Protein AF-A0AAD8PC57-F1 (afdb_monomer)

InterPro domains:
  IPR038765 Papain-like cysteine peptidase superfamily [SSF54001] (86-143)
  IPR049932 Nuclear envelope-associated protein 1-4 [PTHR48145] (13-81)

pLDDT: mean 84.25, std 14.5, range [47.62, 98.44]

Structure (mmCIF, N/CA/C/O backbone):
data_AF-A0AAD8PC57-F1
#
_entry.id   AF-A0AAD8PC57-F1
#
loop_
_atom_site.group_PDB
_atom_site.id
_atom_site.type_symbol
_atom_site.label_atom_id
_atom_site.label_alt_id
_atom_site.label_comp_id
_atom_site.label_asym_id
_atom_site.label_entity_id
_atom_site.label_seq_id
_atom_site.pdbx_PDB_ins_code
_atom_site.Cartn_x
_atom_site.Cartn_y
_atom_site.Cartn_z
_atom_site.occupancy
_atom_site.B_iso_or_equiv
_atom_site.auth_seq_id
_atom_site.auth_comp_id
_atom_site.auth_asym_id
_atom_site.auth_atom_id
_atom_site.pdbx_PDB_model_num
ATOM 1 N N . MET A 1 1 ? -38.762 -24.238 85.177 1.00 47.62 1 MET A N 1
ATOM 2 C CA . MET A 1 1 ? -38.988 -24.769 83.815 1.00 47.62 1 MET A CA 1
ATOM 3 C C . MET A 1 1 ? -39.336 -23.633 82.842 1.00 47.62 1 MET A C 1
ATOM 5 O O . MET A 1 1 ? -40.091 -23.857 81.913 1.00 47.62 1 MET A O 1
ATOM 9 N N . GLU A 1 2 ? -38.786 -22.421 83.015 1.00 52.00 2 GLU A N 1
ATOM 10 C CA . GLU A 1 2 ? -39.347 -21.210 82.371 1.00 52.00 2 GLU A CA 1
ATOM 11 C C . GLU A 1 2 ? -38.352 -20.371 81.546 1.00 52.00 2 GLU A C 1
ATOM 13 O O . GLU A 1 2 ? -38.713 -19.308 81.064 1.00 52.00 2 GLU A O 1
ATOM 18 N N . ASP A 1 3 ? -37.129 -20.845 81.304 1.00 58.34 3 ASP A N 1
ATOM 19 C CA . ASP A 1 3 ? -36.120 -20.060 80.560 1.00 58.34 3 ASP A CA 1
ATOM 20 C C . ASP A 1 3 ? -36.107 -20.338 79.038 1.00 58.34 3 ASP A C 1
ATOM 22 O O . ASP A 1 3 ? -35.579 -19.574 78.234 1.00 58.34 3 ASP A O 1
ATOM 26 N N . TRP A 1 4 ? -36.756 -21.423 78.600 1.00 55.94 4 TRP A N 1
ATOM 27 C CA . TRP A 1 4 ? -36.703 -21.866 77.202 1.00 55.94 4 TRP 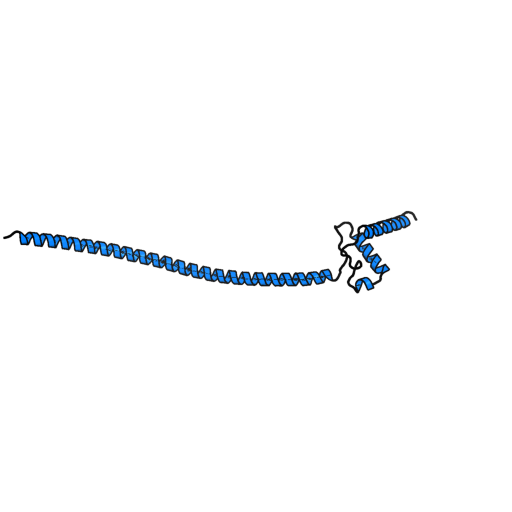A CA 1
ATOM 28 C C . TRP A 1 4 ? -37.457 -20.944 76.231 1.00 55.94 4 TRP A C 1
ATOM 30 O O . TRP A 1 4 ? -37.014 -20.781 75.098 1.00 55.94 4 TRP A O 1
ATOM 40 N N . GLY A 1 5 ? -38.558 -20.312 76.662 1.00 63.53 5 GLY A N 1
ATOM 41 C CA . GLY A 1 5 ? -39.395 -19.464 75.799 1.00 63.53 5 GLY A CA 1
ATOM 42 C C . GLY A 1 5 ? -38.724 -18.148 75.385 1.00 63.53 5 GLY A C 1
ATOM 43 O O . GLY A 1 5 ? -38.782 -17.759 74.216 1.00 63.53 5 GLY A O 1
ATOM 44 N N . SER A 1 6 ? -38.025 -17.495 76.319 1.00 68.44 6 SER A N 1
ATOM 45 C CA . SER A 1 6 ? -37.267 -16.264 76.051 1.00 68.44 6 SER A CA 1
ATOM 46 C C . SER A 1 6 ? -36.072 -16.526 75.138 1.00 68.44 6 SER A C 1
ATOM 48 O O . SER A 1 6 ? -35.814 -15.754 74.216 1.00 68.44 6 SER A O 1
ATOM 50 N N . GLN A 1 7 ? -35.384 -17.652 75.335 1.00 72.50 7 GLN A N 1
ATOM 51 C CA . GLN A 1 7 ? -34.213 -18.016 74.543 1.00 72.50 7 GLN A CA 1
ATOM 52 C C . GLN A 1 7 ? -34.570 -18.384 73.092 1.00 72.50 7 GLN A C 1
ATOM 54 O O . GLN A 1 7 ? -33.828 -18.049 72.168 1.00 72.50 7 GLN A O 1
ATOM 59 N N . THR A 1 8 ? -35.722 -19.024 72.862 1.00 72.38 8 THR A N 1
ATOM 60 C CA . THR A 1 8 ? -36.228 -19.292 71.505 1.00 72.38 8 THR A CA 1
ATOM 61 C C . THR A 1 8 ? -36.715 -18.037 70.785 1.00 72.38 8 THR A C 1
ATOM 63 O O . THR A 1 8 ? -36.476 -17.911 69.588 1.00 72.38 8 THR A O 1
ATOM 66 N N . CYS A 1 9 ? -37.352 -17.101 71.496 1.00 75.38 9 CYS A N 1
ATOM 67 C CA . CYS A 1 9 ? -37.804 -15.827 70.927 1.00 75.38 9 CYS A CA 1
ATOM 68 C C . CYS A 1 9 ? -36.611 -14.951 70.512 1.00 75.38 9 CYS A C 1
ATOM 70 O O . CYS A 1 9 ? -36.567 -14.454 69.393 1.00 75.38 9 CYS A O 1
ATOM 72 N N . PHE A 1 10 ? -35.592 -14.861 71.372 1.00 78.25 10 PHE A N 1
ATOM 73 C CA . PHE A 1 10 ? -34.359 -14.125 71.085 1.00 78.25 10 PHE A CA 1
ATOM 74 C C . PHE A 1 10 ? -33.652 -14.642 69.821 1.00 78.25 10 PHE A C 1
ATOM 76 O O . PHE A 1 10 ? -33.336 -13.874 68.920 1.00 78.25 10 PHE A O 1
ATOM 83 N N . ARG A 1 11 ? -33.502 -15.968 69.695 1.00 82.44 11 ARG A N 1
ATOM 84 C CA . ARG A 1 11 ? -32.892 -16.594 68.509 1.00 82.44 11 ARG A CA 1
ATOM 85 C C . ARG A 1 11 ? -33.686 -16.388 67.220 1.00 82.44 11 ARG A C 1
ATOM 87 O O . ARG A 1 11 ? -33.094 -16.420 66.146 1.00 82.44 11 ARG A O 1
ATOM 94 N N . PHE A 1 12 ? -35.005 -16.257 67.310 1.00 86.19 12 PHE A N 1
ATOM 95 C CA . PHE A 1 12 ? -35.851 -15.989 66.152 1.00 86.19 12 PHE A CA 1
ATOM 96 C C . PHE A 1 12 ? -35.641 -14.557 65.647 1.00 86.19 12 PHE A C 1
ATOM 98 O O . PHE A 1 12 ? -35.415 -14.373 64.455 1.00 86.19 12 PHE A O 1
ATOM 105 N N . SER A 1 13 ? -35.592 -13.575 66.552 1.00 86.12 13 SER A N 1
ATOM 106 C CA . SER A 1 13 ? -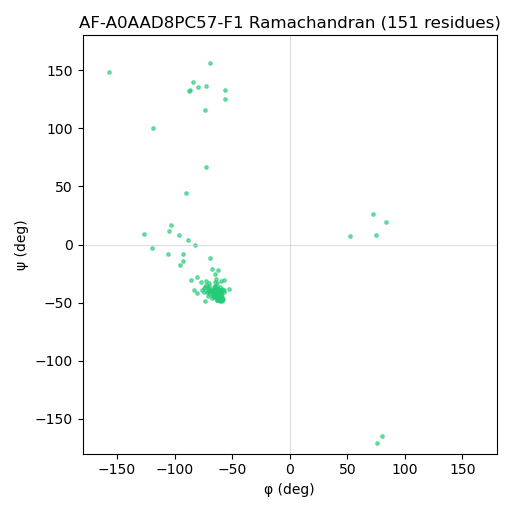35.289 -12.180 66.210 1.00 86.12 13 SER A CA 1
ATOM 107 C C . SER A 1 13 ? -33.907 -12.016 65.565 1.00 86.12 13 SER A C 1
ATOM 109 O O . SER A 1 13 ? -33.786 -11.324 64.556 1.00 86.12 13 SER A O 1
ATOM 111 N N . ASP A 1 14 ? -32.882 -12.705 66.083 1.00 91.25 14 ASP A N 1
ATOM 112 C CA . ASP A 1 14 ? -31.537 -12.696 65.484 1.00 91.25 14 ASP A CA 1
ATOM 113 C C . ASP A 1 14 ? -31.548 -13.254 64.048 1.00 91.25 14 ASP A C 1
ATOM 115 O O . ASP A 1 14 ? -30.870 -12.744 63.156 1.00 91.25 14 ASP A O 1
ATOM 119 N N . MET A 1 15 ? -32.332 -14.311 63.802 1.00 94.25 15 MET A N 1
ATOM 120 C CA . MET A 1 15 ? -32.480 -14.888 62.464 1.00 94.25 15 MET A CA 1
ATOM 121 C C . MET A 1 15 ? -33.247 -13.964 61.515 1.00 94.25 15 MET A C 1
ATOM 123 O O . MET A 1 15 ? -32.889 -13.884 60.342 1.00 94.25 15 MET A O 1
ATOM 127 N N . GLU A 1 16 ? -34.280 -13.265 61.988 1.00 93.69 16 GLU A N 1
ATOM 128 C CA . GLU A 1 16 ? -35.016 -12.288 61.176 1.00 93.69 16 GLU A CA 1
ATOM 129 C C . GLU A 1 16 ? -34.127 -11.111 60.757 1.00 93.69 16 GLU A C 1
ATOM 131 O O . GLU A 1 16 ? -34.141 -10.715 59.588 1.00 93.69 16 GLU A O 1
ATOM 136 N N . GLU A 1 17 ? -33.308 -10.590 61.676 1.00 95.25 17 GLU A N 1
ATOM 137 C CA . GLU A 1 17 ? -32.339 -9.535 61.365 1.00 95.25 17 GLU A CA 1
ATOM 138 C C . GLU A 1 17 ? -31.304 -10.015 60.337 1.00 95.25 17 GLU A C 1
ATOM 140 O O . GLU A 1 17 ? -30.994 -9.307 59.372 1.00 95.25 17 GLU A O 1
ATOM 145 N N . GLU A 1 18 ? -30.825 -11.252 60.483 1.00 96.25 18 GLU A N 1
ATOM 146 C CA . GLU A 1 18 ? -29.900 -11.859 59.532 1.00 96.25 18 GLU A CA 1
ATOM 147 C C . GLU A 1 18 ? -30.513 -12.005 58.136 1.00 96.25 18 GLU A C 1
ATOM 149 O O . GLU A 1 18 ? -29.875 -11.669 57.138 1.00 96.25 18 GLU A O 1
ATOM 154 N N . ILE A 1 19 ? -31.763 -12.467 58.050 1.00 96.31 19 ILE A N 1
ATOM 155 C CA . ILE A 1 19 ? -32.490 -12.608 56.783 1.00 96.31 19 ILE A CA 1
ATOM 156 C C . ILE A 1 19 ? -32.621 -11.247 56.095 1.00 96.31 19 ILE A C 1
ATOM 158 O O . ILE A 1 19 ? -32.301 -11.134 54.908 1.00 96.31 19 ILE A O 1
ATOM 162 N N . ALA A 1 20 ? -33.011 -10.207 56.837 1.00 96.75 20 ALA A N 1
ATOM 163 C CA . ALA A 1 20 ? -33.137 -8.854 56.302 1.00 96.75 20 ALA A CA 1
ATOM 164 C C . ALA A 1 20 ? -31.790 -8.313 55.790 1.00 96.75 20 ALA A C 1
ATOM 166 O O . ALA A 1 20 ? -31.709 -7.709 54.714 1.00 96.75 20 ALA A O 1
ATOM 167 N N . ARG A 1 21 ? -30.703 -8.570 56.527 1.00 98.06 21 ARG A N 1
ATOM 168 C CA . ARG A 1 21 ? -29.345 -8.177 56.135 1.00 98.06 21 ARG A CA 1
ATOM 169 C C . ARG A 1 21 ? -28.873 -8.902 54.876 1.00 98.06 21 ARG A C 1
ATOM 171 O O . ARG A 1 21 ? -28.311 -8.271 53.978 1.00 98.06 21 ARG A O 1
ATOM 178 N N . LEU A 1 22 ? -29.112 -10.209 54.796 1.00 98.19 22 LEU A N 1
ATOM 179 C CA . LEU A 1 22 ? -28.767 -11.021 53.630 1.00 98.19 22 LEU A CA 1
ATOM 180 C C . LEU A 1 22 ? -29.563 -10.601 52.394 1.00 98.19 22 LEU A C 1
ATOM 182 O O . LEU A 1 22 ? -28.979 -10.503 51.317 1.00 98.19 22 LEU A O 1
ATOM 186 N N . GLN A 1 23 ? -30.853 -10.290 52.538 1.00 98.19 23 GLN A N 1
ATOM 187 C CA . GLN A 1 23 ? -31.675 -9.764 51.445 1.00 98.19 23 GLN A CA 1
ATOM 188 C C . GLN A 1 23 ? -31.110 -8.454 50.899 1.00 98.19 23 GLN A C 1
ATOM 190 O O . GLN A 1 23 ? -30.889 -8.337 49.696 1.00 98.19 23 GLN A O 1
ATOM 195 N N . LYS A 1 24 ? -30.761 -7.509 51.779 1.00 98.25 24 LYS A N 1
ATOM 196 C CA . LYS A 1 24 ? -30.136 -6.249 51.359 1.00 98.25 24 LYS A CA 1
ATOM 197 C C . LYS A 1 24 ? -28.821 -6.477 50.605 1.00 98.25 24 LYS A C 1
ATOM 199 O O . LYS A 1 24 ? -28.597 -5.873 49.559 1.00 98.25 24 LYS A O 1
ATOM 204 N N . SER A 1 25 ? -27.961 -7.365 51.108 1.00 98.38 25 SER A N 1
ATOM 205 C CA . SER A 1 25 ? -26.688 -7.678 50.446 1.00 98.38 25 SER A CA 1
ATOM 206 C C . SER A 1 25 ? -26.885 -8.360 49.086 1.00 98.38 25 SER A C 1
ATOM 208 O O . SER A 1 25 ? -26.138 -8.0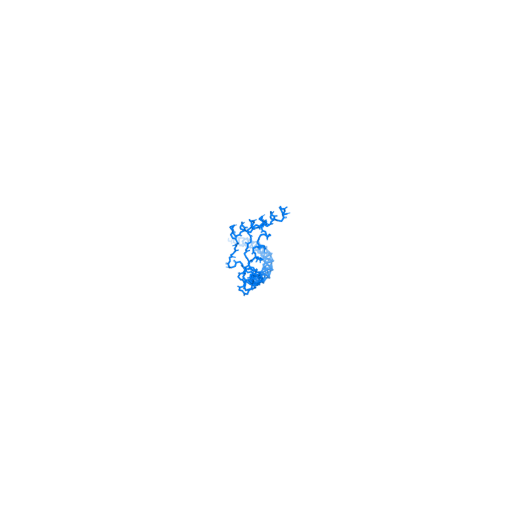86 48.143 1.00 98.38 25 SER A O 1
ATOM 210 N N . LEU A 1 26 ? -27.899 -9.222 48.962 1.00 98.19 26 LEU A N 1
ATOM 211 C CA . LEU A 1 26 ? -28.273 -9.864 47.704 1.00 98.19 26 LEU A CA 1
ATOM 212 C C . LEU A 1 26 ? -28.744 -8.833 46.670 1.00 98.19 26 LEU A C 1
ATOM 214 O O . LEU A 1 26 ? -28.309 -8.884 45.519 1.00 98.19 26 LEU A O 1
ATOM 218 N N . ASP A 1 27 ? -29.572 -7.875 47.083 1.00 97.94 27 ASP A N 1
ATOM 219 C CA . ASP A 1 27 ? -30.070 -6.811 46.207 1.00 97.94 27 ASP A CA 1
ATOM 220 C C . ASP A 1 27 ? -28.935 -5.901 45.715 1.00 97.94 27 ASP A C 1
ATOM 222 O O . ASP A 1 27 ? -28.851 -5.595 44.523 1.00 97.94 27 ASP A O 1
ATOM 226 N N . GLU A 1 28 ? -28.005 -5.528 46.600 1.00 98.31 28 GLU A N 1
ATOM 227 C CA . GLU A 1 28 ? -26.805 -4.759 46.242 1.00 98.31 28 GLU A CA 1
ATOM 228 C C . GLU A 1 28 ? -25.923 -5.516 45.234 1.00 98.31 28 GLU A C 1
ATOM 230 O O . GLU A 1 28 ? -25.480 -4.955 44.228 1.00 98.31 28 GLU A O 1
ATOM 235 N N . ARG A 1 29 ? -25.694 -6.814 45.468 1.00 98.19 29 ARG A N 1
ATOM 236 C CA . ARG A 1 29 ? -24.939 -7.694 44.561 1.00 98.19 29 ARG A CA 1
ATOM 237 C C . ARG A 1 29 ? -25.622 -7.840 43.201 1.00 98.19 29 ARG A C 1
ATOM 239 O O . ARG A 1 29 ? -24.934 -7.803 42.183 1.00 98.19 29 ARG A O 1
ATOM 246 N N . ASN A 1 30 ? -26.947 -7.957 43.165 1.00 97.81 30 ASN A N 1
ATOM 247 C CA . ASN A 1 30 ? -27.711 -8.020 41.918 1.00 97.81 30 ASN A CA 1
ATOM 248 C C . ASN A 1 30 ? -27.596 -6.724 41.110 1.00 97.81 30 ASN A C 1
ATOM 250 O O . ASN A 1 30 ? -27.374 -6.783 39.901 1.00 97.81 30 ASN A O 1
ATOM 254 N N . GLN A 1 31 ? -27.662 -5.560 41.761 1.00 97.88 31 GLN A N 1
ATOM 255 C CA . GLN A 1 31 ? -27.444 -4.275 41.087 1.00 97.88 31 GLN A CA 1
ATOM 256 C C . GLN A 1 31 ? -26.024 -4.168 40.514 1.00 97.88 31 GLN A C 1
ATOM 258 O O . GLN A 1 31 ? -25.852 -3.749 39.368 1.00 97.88 31 GLN A O 1
ATOM 263 N N . GLN A 1 32 ? -25.007 -4.602 41.268 1.00 98.25 32 GLN A N 1
ATOM 264 C CA . GLN A 1 32 ? -23.620 -4.646 40.788 1.00 98.25 32 GLN A CA 1
ATOM 265 C C . GLN A 1 32 ? -23.458 -5.576 39.579 1.00 98.25 32 GLN A C 1
ATOM 267 O O . GLN A 1 32 ? -22.815 -5.201 38.598 1.00 98.25 32 GLN A O 1
ATOM 272 N N . LEU A 1 33 ? -24.058 -6.769 39.624 1.00 98.00 33 LEU A N 1
ATOM 273 C CA . LEU A 1 33 ? -24.039 -7.722 38.512 1.00 98.00 33 LEU A CA 1
ATOM 274 C C . LEU A 1 33 ? -24.723 -7.153 37.270 1.00 98.00 33 LEU A C 1
ATOM 276 O O . LEU A 1 33 ? -24.193 -7.278 36.167 1.00 98.00 33 LEU A O 1
ATOM 280 N N . GLN A 1 34 ? -25.864 -6.490 37.439 1.00 97.88 34 GLN A N 1
ATOM 281 C CA . GLN A 1 34 ? -26.586 -5.869 36.335 1.00 97.88 34 GLN A CA 1
ATOM 282 C C . GLN A 1 34 ? -25.781 -4.723 35.703 1.00 97.88 34 GLN A C 1
ATOM 284 O O . GLN A 1 34 ? -25.705 -4.633 34.476 1.00 97.88 34 GLN A O 1
ATOM 289 N N . ALA A 1 35 ? -25.125 -3.888 36.515 1.00 97.44 35 ALA A N 1
ATOM 290 C CA . ALA A 1 35 ? -24.235 -2.836 36.023 1.00 97.44 35 ALA A CA 1
ATOM 291 C C . ALA A 1 35 ? -23.035 -3.421 35.258 1.00 97.44 35 ALA A C 1
ATOM 293 O O . ALA A 1 35 ? -22.772 -3.025 34.123 1.00 97.44 35 ALA A O 1
ATOM 294 N N . SER A 1 36 ? -22.369 -4.430 35.828 1.00 97.44 36 SER A N 1
ATOM 295 C CA . SER A 1 36 ? -21.233 -5.106 35.193 1.00 97.44 36 SER A CA 1
ATOM 296 C C . SER A 1 36 ? -21.626 -5.805 33.886 1.00 97.44 36 SER A C 1
ATOM 298 O O . SER A 1 36 ? -20.900 -5.715 32.897 1.00 97.44 36 SER A O 1
ATOM 300 N N . SER A 1 37 ? -22.803 -6.437 33.841 1.00 98.06 37 SER A N 1
ATOM 301 C CA . SER A 1 37 ? -23.357 -7.042 32.625 1.00 98.06 37 SER A CA 1
ATOM 302 C C . SER A 1 37 ? -23.625 -5.997 31.537 1.00 98.06 37 SER A C 1
ATOM 304 O O . SER A 1 37 ? -23.271 -6.210 30.376 1.00 98.06 37 SER A O 1
ATOM 306 N N . 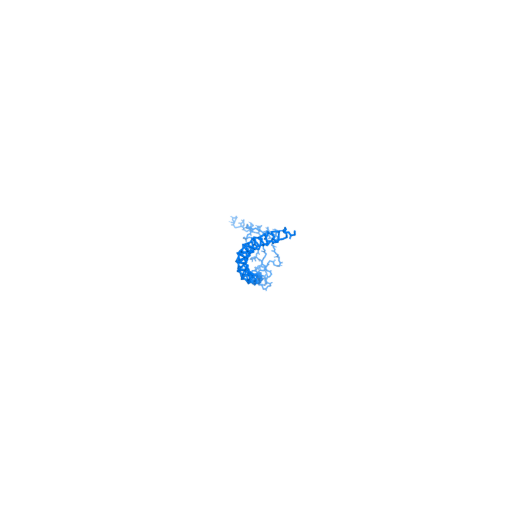SER A 1 38 ? -24.186 -4.843 31.910 1.00 97.44 38 SER A N 1
ATOM 307 C CA . SER A 1 38 ? -24.406 -3.718 30.996 1.00 97.44 38 SER A CA 1
ATOM 308 C C . SER A 1 38 ? -23.090 -3.171 30.425 1.00 97.44 38 SER A C 1
ATOM 310 O O . SER A 1 38 ? -23.024 -2.841 29.240 1.00 97.44 38 SER A O 1
ATOM 312 N N . ASP A 1 39 ? -22.032 -3.089 31.232 1.00 97.31 39 ASP A N 1
ATOM 313 C CA . ASP A 1 39 ? -20.717 -2.641 30.762 1.00 97.31 39 ASP A CA 1
ATOM 314 C C . ASP A 1 39 ? -20.034 -3.680 29.864 1.00 97.31 39 ASP A C 1
ATOM 316 O O . ASP A 1 39 ? -19.526 -3.326 28.800 1.00 97.31 39 ASP A O 1
ATOM 320 N N . ALA A 1 40 ? -20.116 -4.971 30.200 1.00 97.75 40 ALA A N 1
ATOM 321 C CA . ALA A 1 40 ? -19.643 -6.051 29.332 1.00 97.75 40 ALA A CA 1
ATOM 322 C C . ALA A 1 40 ? -20.323 -6.023 27.949 1.00 97.75 40 ALA A C 1
ATOM 324 O O . ALA A 1 40 ? -19.664 -6.192 26.923 1.00 97.75 40 ALA A O 1
ATOM 325 N N . ALA A 1 41 ? -21.625 -5.722 27.899 1.00 97.44 41 ALA A N 1
ATOM 326 C CA . ALA A 1 41 ? -22.368 -5.578 26.648 1.00 97.44 41 ALA A CA 1
ATOM 327 C C . ALA A 1 41 ? -21.941 -4.361 25.802 1.00 97.44 41 ALA A C 1
ATOM 329 O O . ALA A 1 41 ? -22.203 -4.331 24.598 1.00 97.44 41 ALA A O 1
ATOM 330 N N . LYS A 1 42 ? -21.301 -3.341 26.391 1.00 97.56 42 LYS A N 1
ATOM 331 C CA . LYS A 1 42 ? -20.679 -2.247 25.622 1.00 97.56 42 LYS A CA 1
ATOM 332 C C . LYS A 1 42 ? -19.399 -2.735 24.951 1.00 97.56 42 LYS A C 1
ATOM 334 O O . LYS A 1 42 ? -19.279 -2.594 23.742 1.00 97.56 42 LYS A O 1
ATOM 339 N N . TYR A 1 43 ? -18.523 -3.405 25.700 1.00 96.94 43 TYR A N 1
ATOM 340 C CA . TYR A 1 43 ? -17.269 -3.932 25.154 1.00 96.94 43 TYR A CA 1
ATOM 341 C C . TYR A 1 43 ? -17.482 -4.941 24.024 1.00 96.94 43 TYR A C 1
ATOM 343 O O . TYR A 1 43 ? -16.732 -4.934 23.053 1.00 96.94 43 TYR A O 1
ATOM 351 N N . LEU A 1 44 ? -18.518 -5.781 24.110 1.00 97.50 44 LEU A N 1
ATOM 352 C CA . LEU A 1 44 ? -18.864 -6.696 23.019 1.00 97.50 44 LEU A CA 1
ATOM 353 C C . LEU A 1 44 ? -19.220 -5.947 21.727 1.00 97.50 44 LEU A C 1
ATOM 355 O O . LEU A 1 44 ? -18.764 -6.337 20.658 1.00 97.50 44 LEU A O 1
ATOM 359 N N . ARG A 1 45 ? -19.968 -4.840 21.822 1.00 97.12 45 ARG A N 1
ATOM 360 C CA . ARG A 1 45 ? -20.303 -4.014 20.652 1.00 97.12 45 ARG A CA 1
ATOM 361 C C . ARG A 1 45 ? -19.072 -3.349 20.046 1.00 97.12 45 ARG A C 1
ATOM 363 O O . ARG A 1 45 ? -18.947 -3.327 18.827 1.00 97.12 45 ARG A O 1
ATOM 370 N N . ASP A 1 46 ? -18.165 -2.851 20.881 1.00 98.19 46 ASP A N 1
ATOM 371 C CA . ASP A 1 46 ? -16.917 -2.245 20.410 1.00 98.19 46 ASP A CA 1
ATOM 372 C C . ASP A 1 46 ? -16.019 -3.283 19.713 1.00 98.19 46 ASP A C 1
ATOM 374 O O . ASP A 1 46 ? -15.393 -2.990 18.696 1.00 98.19 46 ASP A O 1
ATOM 378 N N . LEU A 1 47 ? -15.979 -4.521 20.221 1.00 97.88 47 LEU A N 1
ATOM 379 C CA . LEU A 1 47 ? -15.252 -5.624 19.586 1.00 97.88 47 LEU A CA 1
ATOM 380 C C . LEU A 1 47 ? -15.859 -6.031 18.239 1.00 97.88 47 LEU A C 1
ATOM 382 O O . LEU A 1 47 ? -15.107 -6.280 17.292 1.00 97.88 47 LEU A O 1
ATOM 386 N N . ASP A 1 48 ? -17.186 -6.081 18.133 1.00 97.94 48 ASP A N 1
ATOM 387 C CA . ASP A 1 48 ? -17.871 -6.359 16.867 1.00 97.94 48 ASP A CA 1
ATOM 388 C C . ASP A 1 48 ? -17.583 -5.262 15.829 1.00 97.94 48 ASP A C 1
ATOM 390 O O . ASP A 1 48 ? -17.271 -5.564 14.672 1.00 97.94 48 ASP A O 1
ATOM 394 N N . ASP A 1 49 ? -17.603 -3.992 16.244 1.00 98.25 49 ASP A N 1
ATOM 395 C CA . ASP A 1 49 ? -17.272 -2.861 15.374 1.00 98.25 49 ASP A CA 1
ATOM 396 C C . ASP A 1 49 ? -15.814 -2.920 14.893 1.00 98.25 49 ASP A C 1
ATOM 398 O O . ASP A 1 49 ? -15.545 -2.862 13.690 1.00 98.25 49 ASP A O 1
ATOM 402 N N . LEU A 1 50 ? -14.864 -3.153 15.805 1.00 98.12 50 LEU A N 1
ATOM 403 C CA . LEU A 1 50 ? -13.452 -3.332 15.455 1.00 98.12 50 LEU A CA 1
ATOM 404 C C . LEU A 1 50 ? -13.235 -4.516 14.505 1.00 98.12 50 LEU A C 1
ATOM 406 O O . LEU A 1 50 ? -12.447 -4.422 13.562 1.00 98.12 50 LEU A O 1
ATOM 410 N N . THR A 1 51 ? -13.950 -5.621 14.713 1.00 98.31 51 THR A N 1
ATOM 411 C CA . THR A 1 51 ? -13.885 -6.798 13.834 1.00 98.31 51 THR A CA 1
ATOM 412 C C . THR A 1 51 ? -14.387 -6.465 12.426 1.00 98.31 51 THR A C 1
ATOM 414 O O . THR A 1 51 ? -13.771 -6.869 11.431 1.00 98.31 51 THR A O 1
ATOM 417 N N . SER A 1 52 ? -15.460 -5.676 12.321 1.00 98.12 52 SER A N 1
ATOM 418 C CA . SER A 1 52 ? -15.983 -5.169 11.048 1.00 98.12 52 SER A CA 1
ATOM 419 C C . SER A 1 52 ? -14.961 -4.276 10.329 1.00 98.12 52 SER A C 1
ATOM 421 O O . SER A 1 52 ? -14.640 -4.503 9.156 1.00 98.12 52 SER A O 1
ATOM 423 N N . GLN A 1 53 ? -14.356 -3.324 11.048 1.00 98.44 53 GLN A N 1
ATOM 424 C CA . GLN A 1 53 ? -13.320 -2.436 10.509 1.00 98.44 53 GLN A CA 1
ATOM 425 C C . GLN A 1 53 ? -12.083 -3.206 10.021 1.00 98.44 53 GLN A C 1
ATOM 427 O O . GLN A 1 53 ? -11.559 -2.928 8.935 1.00 98.44 53 GLN A O 1
ATOM 432 N N . LEU A 1 54 ? -11.631 -4.206 10.784 1.00 98.25 54 LEU A N 1
ATOM 433 C CA . LEU A 1 54 ? -10.484 -5.032 10.413 1.00 98.25 54 LEU A CA 1
ATOM 434 C C . LEU A 1 54 ? -10.772 -5.858 9.154 1.00 98.25 54 LEU A C 1
ATOM 436 O O . LEU A 1 54 ? -9.916 -5.961 8.274 1.00 98.25 54 LEU A O 1
ATOM 440 N N . THR A 1 55 ? -11.987 -6.394 9.032 1.00 98.31 55 THR A N 1
ATOM 441 C CA . THR A 1 55 ? -12.417 -7.162 7.854 1.00 98.31 55 THR A CA 1
ATOM 442 C C . THR A 1 55 ? -12.424 -6.292 6.593 1.00 98.31 55 THR A C 1
ATOM 444 O O . THR A 1 55 ? -11.877 -6.694 5.565 1.00 98.31 55 THR A O 1
ATOM 447 N N . SER A 1 56 ? -12.961 -5.070 6.680 1.00 97.75 56 SER A N 1
ATOM 448 C CA . SER A 1 56 ? -12.944 -4.095 5.578 1.00 97.75 56 SER A CA 1
ATOM 449 C C . SER A 1 56 ? -11.517 -3.692 5.171 1.00 97.75 56 SER A C 1
ATOM 451 O O . SER A 1 56 ? -11.155 -3.687 3.989 1.00 97.75 56 SER A O 1
ATOM 453 N N . THR A 1 57 ? -10.661 -3.428 6.161 1.00 97.56 57 THR A N 1
ATOM 454 C CA . THR A 1 57 ? -9.255 -3.060 5.937 1.00 97.56 57 THR A CA 1
ATOM 455 C C . THR A 1 57 ? -8.477 -4.194 5.275 1.00 97.56 57 THR A C 1
ATOM 457 O O . THR A 1 57 ? -7.721 -3.956 4.333 1.00 97.56 57 THR A O 1
ATOM 460 N N . LYS A 1 58 ? -8.697 -5.439 5.716 1.00 98.38 58 LYS A N 1
ATOM 461 C CA . LYS A 1 58 ? -8.086 -6.630 5.118 1.00 98.38 58 LYS A CA 1
ATOM 462 C C . LYS A 1 58 ? -8.449 -6.762 3.639 1.00 98.38 58 LYS A C 1
ATOM 464 O O . LYS A 1 58 ? -7.550 -6.916 2.817 1.00 98.38 58 LYS A O 1
ATOM 469 N N . ALA A 1 59 ? -9.732 -6.639 3.297 1.00 97.94 59 ALA A N 1
ATOM 470 C CA . ALA A 1 59 ? -10.185 -6.708 1.908 1.00 97.94 59 ALA A CA 1
ATOM 471 C C . ALA A 1 59 ? -9.524 -5.625 1.032 1.00 97.94 59 ALA A C 1
ATOM 473 O O . ALA A 1 59 ? -9.126 -5.887 -0.103 1.00 97.94 59 ALA A O 1
ATOM 474 N N . THR A 1 60 ? -9.345 -4.421 1.581 1.00 97.44 60 THR A N 1
ATOM 475 C CA . THR A 1 60 ? -8.670 -3.315 0.886 1.00 97.44 60 THR A CA 1
ATOM 476 C C . THR A 1 60 ? -7.183 -3.606 0.676 1.00 97.44 60 THR A C 1
ATOM 478 O O . THR A 1 60 ? -6.675 -3.440 -0.431 1.00 97.44 60 THR A O 1
ATOM 481 N N . ALA A 1 61 ? -6.486 -4.092 1.707 1.00 98.00 61 ALA A N 1
ATOM 482 C CA . ALA A 1 61 ? -5.073 -4.452 1.618 1.00 98.00 61 ALA A CA 1
ATOM 483 C C . ALA A 1 61 ? -4.824 -5.566 0.585 1.00 98.00 61 ALA A C 1
ATOM 485 O O . ALA A 1 61 ? -3.884 -5.472 -0.205 1.00 98.00 61 ALA A O 1
ATOM 486 N N . GLU A 1 62 ? -5.687 -6.584 0.541 1.00 97.50 62 GLU A N 1
ATOM 487 C CA . GLU A 1 62 ? -5.625 -7.662 -0.453 1.00 97.50 62 GLU A CA 1
ATOM 488 C C . GLU A 1 62 ? -5.854 -7.138 -1.881 1.00 97.50 62 GLU A C 1
ATOM 490 O O . GLU A 1 62 ? -5.081 -7.460 -2.788 1.00 97.50 62 GLU A O 1
ATOM 495 N N . ALA A 1 63 ? -6.851 -6.269 -2.084 1.00 97.75 63 ALA A N 1
ATOM 496 C CA . ALA A 1 63 ? -7.110 -5.646 -3.383 1.00 97.75 63 ALA A CA 1
ATOM 497 C C . ALA A 1 63 ? -5.929 -4.777 -3.859 1.00 97.75 63 ALA A C 1
ATOM 499 O O . ALA A 1 63 ? -5.523 -4.848 -5.023 1.00 97.75 63 ALA A O 1
ATOM 500 N N . SER A 1 64 ? -5.332 -3.986 -2.962 1.00 97.00 64 SER A N 1
ATOM 501 C CA . SER A 1 64 ? -4.147 -3.180 -3.273 1.00 97.00 64 SER A CA 1
ATOM 502 C C . SER A 1 64 ? -2.918 -4.041 -3.575 1.00 97.00 64 SER A C 1
ATOM 504 O O . SER A 1 64 ? -2.179 -3.723 -4.508 1.00 97.00 64 SER A O 1
ATOM 506 N N . ALA A 1 65 ? -2.713 -5.149 -2.855 1.00 98.12 65 ALA A N 1
ATOM 507 C CA . ALA A 1 65 ? -1.625 -6.086 -3.127 1.00 98.12 65 ALA A CA 1
ATOM 508 C C . ALA A 1 65 ? -1.755 -6.722 -4.523 1.00 98.12 65 ALA A C 1
ATOM 510 O O . ALA A 1 65 ? -0.781 -6.752 -5.277 1.00 98.12 65 ALA A O 1
ATOM 511 N N . ALA A 1 66 ? -2.960 -7.163 -4.902 1.00 97.62 66 ALA A N 1
ATOM 512 C CA . ALA A 1 66 ? -3.228 -7.699 -6.237 1.00 97.62 66 ALA A CA 1
ATOM 513 C C . ALA A 1 66 ? -2.984 -6.651 -7.340 1.00 97.62 66 ALA A C 1
ATOM 515 O O . ALA A 1 66 ? -2.363 -6.946 -8.364 1.00 97.62 66 ALA A O 1
ATOM 516 N N . SER A 1 67 ? -3.415 -5.407 -7.111 1.00 97.56 67 SER A N 1
ATOM 517 C CA . SER A 1 67 ? -3.185 -4.295 -8.038 1.00 97.56 67 SER A CA 1
ATOM 518 C C . SER A 1 67 ? -1.692 -3.996 -8.223 1.00 97.56 67 SER A C 1
ATOM 520 O O . SER A 1 67 ? -1.217 -3.894 -9.354 1.00 97.56 67 SER A O 1
ATOM 522 N N . ALA A 1 68 ? -0.921 -3.946 -7.131 1.00 97.31 68 ALA A N 1
ATOM 523 C CA . ALA A 1 68 ? 0.522 -3.722 -7.180 1.00 97.31 68 ALA A CA 1
ATOM 524 C C . ALA A 1 68 ? 1.259 -4.827 -7.957 1.00 97.31 68 ALA A C 1
ATOM 526 O O . ALA A 1 68 ? 2.124 -4.524 -8.779 1.00 97.31 68 ALA A O 1
ATOM 527 N N . GLN A 1 69 ? 0.888 -6.098 -7.759 1.00 97.69 69 GLN A N 1
ATOM 528 C CA . GLN A 1 69 ? 1.457 -7.218 -8.519 1.00 97.69 69 GLN A CA 1
ATOM 529 C C . GLN A 1 69 ? 1.142 -7.114 -10.017 1.00 97.69 69 GLN A C 1
ATOM 531 O O . GLN A 1 69 ? 2.023 -7.322 -10.854 1.00 97.69 69 GLN A O 1
ATOM 536 N N . SER A 1 70 ? -0.093 -6.744 -10.365 1.00 96.69 70 SER A N 1
ATOM 537 C CA . SER A 1 70 ? -0.491 -6.513 -11.757 1.00 96.69 70 SER A CA 1
ATOM 538 C C . SER A 1 70 ? 0.313 -5.374 -12.391 1.00 96.69 70 SER A C 1
ATOM 540 O O . SER A 1 70 ? 0.890 -5.544 -13.466 1.00 96.69 70 SER A O 1
ATOM 542 N N . ALA A 1 71 ? 0.441 -4.240 -11.697 1.00 96.56 71 ALA A N 1
ATOM 543 C CA . ALA A 1 71 ? 1.246 -3.111 -12.155 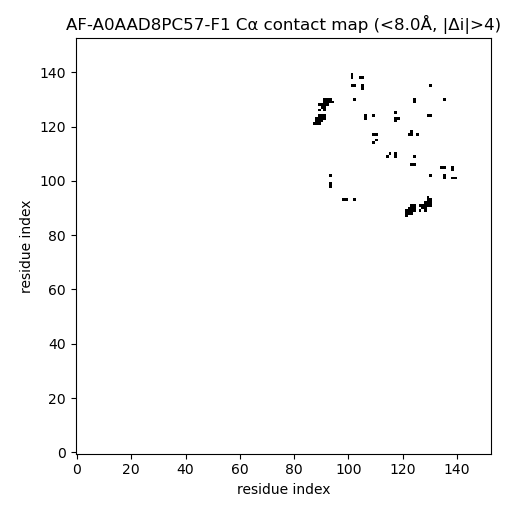1.00 96.56 71 ALA A CA 1
ATOM 544 C C . ALA A 1 71 ? 2.723 -3.499 -12.338 1.00 96.56 71 ALA A C 1
ATOM 546 O O . ALA A 1 71 ? 3.331 -3.154 -13.348 1.00 96.56 71 ALA A O 1
ATOM 547 N N . GLN A 1 72 ? 3.294 -4.280 -11.416 1.00 97.19 72 GLN A N 1
ATOM 548 C CA . GLN A 1 72 ? 4.664 -4.781 -11.533 1.00 97.19 72 GLN A CA 1
ATOM 549 C C . GLN A 1 72 ? 4.852 -5.654 -12.783 1.00 97.19 72 GLN A C 1
ATOM 551 O O . GLN A 1 72 ? 5.843 -5.499 -13.502 1.00 97.19 72 GLN A O 1
ATOM 556 N N . LEU A 1 73 ? 3.905 -6.553 -13.063 1.00 95.00 73 LEU A N 1
ATOM 557 C CA . LEU A 1 73 ? 3.910 -7.385 -14.269 1.00 95.00 73 LEU A CA 1
ATOM 558 C C . LEU A 1 73 ? 3.834 -6.533 -15.540 1.00 95.00 73 LEU A C 1
ATOM 560 O O . LEU A 1 73 ? 4.610 -6.761 -16.470 1.00 95.00 73 LEU A O 1
ATOM 564 N N . GLN A 1 74 ? 2.956 -5.528 -15.564 1.00 95.50 74 GLN A N 1
ATOM 565 C CA . GLN A 1 74 ? 2.836 -4.601 -16.690 1.00 95.50 74 GLN A CA 1
ATOM 566 C C . GLN A 1 74 ? 4.126 -3.800 -16.906 1.00 95.50 74 GLN A C 1
ATOM 568 O O . GLN A 1 74 ? 4.628 -3.751 -18.026 1.00 95.50 74 GLN A O 1
ATOM 573 N N . CYS A 1 75 ? 4.729 -3.256 -15.846 1.00 90.50 75 CYS A N 1
ATOM 574 C CA . CYS A 1 75 ? 6.017 -2.563 -15.929 1.00 90.50 75 CYS A CA 1
ATOM 575 C C . CYS A 1 75 ? 7.129 -3.476 -16.461 1.00 90.50 75 CYS A C 1
ATOM 577 O O . CYS A 1 75 ? 7.906 -3.073 -17.325 1.00 90.50 75 CYS A O 1
ATOM 579 N N . LYS A 1 76 ? 7.190 -4.729 -15.993 1.00 89.81 76 LYS A N 1
ATOM 580 C CA . LYS A 1 76 ? 8.162 -5.716 -16.480 1.00 89.81 76 LYS A CA 1
ATOM 581 C C . LYS A 1 76 ? 7.966 -6.027 -17.968 1.00 89.81 76 LYS A C 1
ATOM 583 O O . LYS A 1 76 ? 8.949 -6.169 -18.694 1.00 89.81 76 LYS A O 1
ATOM 588 N N . ALA A 1 77 ? 6.719 -6.120 -18.429 1.00 88.19 77 ALA A N 1
ATOM 589 C CA . ALA A 1 77 ? 6.404 -6.322 -19.841 1.00 88.19 77 ALA A CA 1
ATOM 590 C C . ALA A 1 77 ? 6.809 -5.110 -20.697 1.00 88.19 77 ALA A C 1
ATOM 592 O O . ALA A 1 77 ? 7.420 -5.283 -21.752 1.00 88.19 77 ALA A O 1
ATOM 593 N N . LEU A 1 78 ? 6.539 -3.894 -20.213 1.00 82.62 78 LEU A N 1
ATOM 594 C CA . LEU A 1 78 ? 6.935 -2.658 -20.886 1.00 82.62 78 LEU A CA 1
ATOM 595 C C . LEU A 1 78 ? 8.456 -2.539 -21.007 1.00 82.62 78 LEU A C 1
ATOM 597 O O . LEU A 1 78 ? 8.932 -2.285 -22.105 1.00 82.62 78 LEU A O 1
ATOM 601 N N . LEU A 1 79 ? 9.218 -2.823 -19.944 1.00 81.25 79 LEU A N 1
ATOM 602 C CA . LEU A 1 79 ? 10.688 -2.829 -19.984 1.00 81.25 79 LEU A CA 1
ATOM 603 C C . LEU A 1 79 ? 11.244 -3.783 -21.048 1.00 81.25 79 LEU A C 1
ATOM 605 O O . LEU A 1 79 ? 12.184 -3.441 -21.763 1.00 81.25 79 LEU A O 1
ATOM 609 N N . LYS A 1 80 ? 10.643 -4.971 -21.186 1.00 78.38 80 LYS A N 1
ATOM 610 C CA . LYS A 1 80 ? 11.031 -5.932 -22.226 1.00 78.38 80 LYS A CA 1
ATOM 611 C C . LYS A 1 80 ? 10.762 -5.383 -23.633 1.00 78.38 80 LYS A C 1
ATOM 613 O O . LYS A 1 80 ? 11.564 -5.598 -24.534 1.00 78.38 80 LYS A O 1
ATOM 618 N N . SER A 1 81 ? 9.652 -4.668 -23.821 1.00 64.88 81 SER A N 1
ATOM 619 C CA . SER A 1 81 ? 9.294 -4.065 -25.109 1.00 64.88 81 SER A CA 1
ATOM 620 C C . SER A 1 81 ? 10.141 -2.835 -25.443 1.00 64.88 81 SER A C 1
ATOM 622 O O . SER A 1 81 ? 10.547 -2.679 -26.588 1.00 64.88 81 SER A O 1
ATOM 624 N N . THR A 1 82 ? 10.426 -1.956 -24.481 1.00 59.06 82 THR A N 1
ATOM 625 C CA . THR A 1 82 ? 11.231 -0.746 -24.716 1.00 59.06 82 THR A CA 1
ATOM 626 C C . THR A 1 82 ? 12.706 -1.070 -24.909 1.00 59.06 82 THR A C 1
ATOM 628 O O . THR A 1 82 ? 13.359 -0.406 -25.706 1.00 59.06 82 THR A O 1
ATOM 631 N N . GLY A 1 83 ? 13.213 -2.126 -24.262 1.00 57.31 83 GLY A N 1
ATOM 632 C CA . GLY A 1 83 ? 14.530 -2.690 -24.567 1.00 57.31 83 GLY A CA 1
ATOM 633 C C . GLY A 1 83 ? 14.643 -3.176 -26.015 1.00 57.31 83 GLY A C 1
ATOM 634 O O . GLY A 1 83 ? 15.699 -3.040 -26.607 1.00 57.31 83 GLY A O 1
ATOM 635 N N . SER A 1 84 ? 13.550 -3.648 -26.624 1.00 51.50 84 SER A N 1
ATOM 636 C CA . SER A 1 84 ? 13.518 -4.015 -28.048 1.00 51.50 84 SER A CA 1
ATOM 637 C C . SER A 1 84 ? 13.432 -2.800 -28.980 1.00 51.50 84 SER A C 1
ATOM 639 O O . SER A 1 84 ? 13.988 -2.847 -30.070 1.00 51.50 84 SER A O 1
ATOM 641 N N . ILE A 1 85 ? 12.768 -1.713 -28.567 1.00 56.16 85 ILE A N 1
ATOM 642 C CA . ILE A 1 85 ? 12.670 -0.479 -29.370 1.00 56.16 85 ILE A CA 1
ATOM 643 C C . ILE A 1 85 ? 13.993 0.305 -29.353 1.00 56.16 85 ILE A C 1
ATOM 645 O O . ILE A 1 85 ? 14.375 0.851 -30.381 1.00 56.16 85 ILE A O 1
ATOM 649 N N . LEU A 1 86 ? 14.710 0.340 -28.221 1.00 53.06 86 LEU A N 1
ATOM 650 C CA . LEU A 1 86 ? 16.071 0.897 -28.161 1.00 53.06 86 LEU A CA 1
ATOM 651 C C . LEU A 1 86 ? 17.150 -0.083 -28.647 1.00 53.06 86 LEU A C 1
ATOM 653 O O . LEU A 1 86 ? 18.180 0.365 -29.128 1.00 53.06 86 LEU A O 1
ATOM 657 N N . GLY A 1 87 ? 16.925 -1.393 -28.526 1.00 50.97 87 GLY A N 1
ATOM 658 C CA . GLY A 1 87 ? 17.877 -2.443 -28.904 1.00 50.97 87 GLY A CA 1
ATOM 659 C C . GLY A 1 87 ? 17.785 -2.913 -30.356 1.00 50.97 87 GLY A C 1
ATOM 660 O O . GLY A 1 87 ? 18.487 -3.844 -30.713 1.00 50.97 87 GLY A O 1
ATOM 661 N N . SER A 1 88 ? 16.932 -2.305 -31.190 1.00 52.56 88 SER A N 1
ATOM 662 C CA . SER A 1 88 ? 16.938 -2.567 -32.645 1.00 52.56 88 SER A CA 1
ATOM 663 C C . SER A 1 88 ? 18.011 -1.758 -33.392 1.00 52.56 88 SER A C 1
ATOM 665 O O .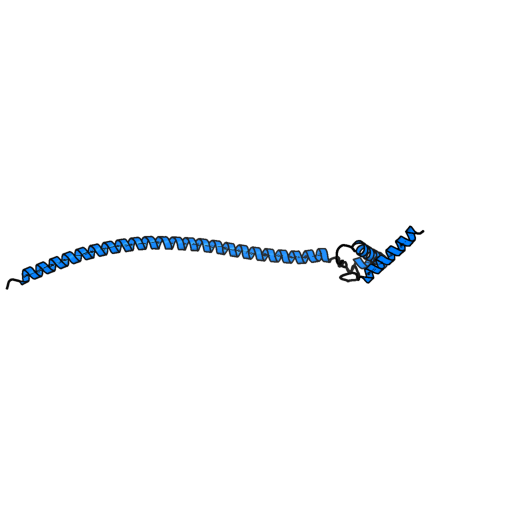 SER A 1 88 ? 18.126 -1.863 -34.602 1.00 52.56 88 SER A O 1
ATOM 667 N N . LEU A 1 89 ? 18.793 -0.926 -32.697 1.00 54.94 89 LEU A N 1
ATOM 668 C CA . LEU A 1 89 ? 20.116 -0.527 -33.169 1.00 54.94 89 LEU A CA 1
ATOM 669 C C . LEU A 1 89 ? 21.113 -1.004 -32.117 1.00 54.94 89 LEU A C 1
ATOM 671 O O . LEU A 1 89 ? 21.274 -0.343 -31.091 1.00 54.94 89 LEU A O 1
ATOM 675 N N . GLU A 1 90 ? 21.791 -2.126 -32.355 1.00 63.81 90 GLU A N 1
ATOM 676 C CA . GLU A 1 90 ? 22.999 -2.477 -31.601 1.00 63.81 90 GLU A CA 1
ATOM 677 C C . GLU A 1 90 ? 24.134 -1.554 -32.066 1.00 63.81 90 GLU A C 1
ATOM 679 O O . GLU A 1 90 ? 25.060 -1.966 -32.752 1.00 63.81 90 GLU A O 1
ATOM 684 N N . CYS A 1 91 ? 24.028 -0.252 -31.787 1.00 68.94 91 CYS A N 1
ATOM 685 C CA . CYS A 1 91 ? 25.123 0.671 -32.037 1.00 68.94 91 CYS A CA 1
ATOM 686 C C . CYS A 1 91 ? 26.106 0.645 -30.856 1.00 68.94 91 CYS A C 1
ATOM 688 O O . CYS A 1 91 ? 25.664 0.625 -29.704 1.00 68.94 91 CYS A O 1
ATOM 690 N N . PRO A 1 92 ? 27.428 0.692 -31.109 1.00 77.94 92 PRO A N 1
ATOM 691 C CA . PRO A 1 92 ? 28.416 0.714 -30.040 1.00 77.94 92 PRO A CA 1
ATOM 692 C C . PRO A 1 92 ? 28.163 1.885 -29.093 1.00 77.94 92 PRO A C 1
ATOM 694 O O . PRO A 1 92 ? 28.080 3.044 -29.517 1.00 77.94 92 PRO A O 1
ATOM 697 N N . CYS A 1 93 ? 28.032 1.577 -27.807 1.00 80.12 93 CYS A N 1
ATOM 698 C CA . CYS A 1 93 ? 27.798 2.551 -26.757 1.00 80.12 93 CYS A CA 1
ATOM 699 C C . CYS A 1 93 ? 29.079 3.344 -26.500 1.00 80.12 93 CYS A C 1
ATOM 701 O O . CYS A 1 93 ? 30.160 2.773 -26.420 1.00 80.12 93 CYS A O 1
ATOM 703 N N . GLN A 1 94 ? 28.967 4.663 -26.357 1.00 80.12 94 GLN A N 1
ATOM 704 C CA . GLN A 1 94 ? 30.112 5.495 -26.009 1.00 80.12 94 GLN A CA 1
ATOM 705 C C . GLN A 1 94 ? 30.284 5.588 -24.485 1.00 80.12 94 GLN A C 1
ATOM 707 O O . GLN A 1 94 ? 29.336 5.978 -23.791 1.00 80.12 94 GLN A O 1
ATOM 712 N N . PRO A 1 95 ? 31.503 5.383 -23.955 1.00 77.31 95 PRO A N 1
ATOM 713 C CA . PRO A 1 95 ? 31.817 5.712 -22.576 1.00 77.31 95 PRO A CA 1
ATOM 714 C C . PRO A 1 95 ? 31.921 7.242 -22.421 1.00 77.31 95 PRO A C 1
ATOM 716 O O . PRO A 1 95 ? 32.780 7.915 -22.993 1.00 77.31 95 PRO A O 1
ATOM 719 N N . GLY A 1 96 ? 31.030 7.839 -21.630 1.00 80.62 96 GLY A N 1
ATOM 720 C CA . GLY A 1 96 ? 31.072 9.277 -21.328 1.00 80.62 96 GLY A CA 1
ATOM 721 C C . GLY A 1 96 ? 30.487 10.181 -22.423 1.00 80.62 96 GLY A C 1
ATOM 722 O O . GLY A 1 96 ? 29.737 9.734 -23.282 1.00 80.62 96 GLY A O 1
ATOM 723 N N . SER A 1 97 ? 30.774 11.488 -22.364 1.00 80.62 97 SER A N 1
ATOM 724 C CA . SER A 1 97 ? 30.039 12.515 -23.131 1.00 80.62 97 SER A CA 1
ATOM 725 C C . SER A 1 97 ? 30.867 13.340 -24.125 1.00 80.62 97 SER A C 1
ATOM 727 O O . SER A 1 97 ? 30.292 14.161 -24.836 1.00 80.62 97 SER A O 1
ATOM 729 N N . THR A 1 98 ? 32.187 13.147 -24.210 1.00 87.38 98 THR A N 1
ATOM 730 C CA . THR A 1 98 ? 33.079 14.019 -25.005 1.00 87.38 98 THR A CA 1
ATOM 731 C C . THR A 1 98 ? 33.380 13.514 -26.414 1.00 87.38 98 THR A C 1
ATOM 733 O O . THR A 1 98 ? 33.792 14.303 -27.258 1.00 87.38 98 THR A O 1
ATOM 736 N N . GLU A 1 99 ? 33.143 12.233 -26.701 1.00 87.94 99 GLU A N 1
ATOM 737 C CA . GLU A 1 99 ? 33.594 11.571 -27.936 1.00 87.94 99 GLU A CA 1
ATOM 738 C C . GLU A 1 99 ? 32.484 11.325 -28.970 1.00 87.94 99 GLU A C 1
ATOM 740 O O . GLU A 1 99 ? 32.699 10.628 -29.963 1.00 87.94 99 GLU A O 1
ATOM 745 N N . CYS A 1 100 ? 31.300 11.920 -28.788 1.00 87.88 100 CYS A N 1
ATOM 746 C CA . CYS A 1 100 ? 30.125 11.598 -29.610 1.00 87.88 100 CYS A CA 1
ATOM 747 C C . CYS A 1 100 ? 30.312 11.939 -31.085 1.00 87.88 100 CYS A C 1
ATOM 749 O O . CYS A 1 100 ? 29.851 11.198 -31.951 1.00 87.88 100 CYS A O 1
ATOM 751 N N . GLY A 1 101 ? 31.066 12.999 -31.385 1.00 89.50 101 GLY A N 1
ATOM 752 C CA . GLY A 1 101 ? 31.443 13.338 -32.756 1.00 89.50 101 GLY A CA 1
ATOM 753 C C . GLY A 1 101 ? 32.300 12.257 -33.424 1.00 89.50 101 GLY A C 1
ATOM 754 O O . GLY A 1 101 ? 32.067 11.929 -34.586 1.00 89.50 101 GLY A O 1
ATOM 755 N N . TYR A 1 102 ? 33.248 11.658 -32.697 1.00 90.62 102 TYR A N 1
ATOM 756 C CA . TYR A 1 102 ? 34.123 10.613 -33.238 1.00 90.62 102 TYR A CA 1
ATOM 757 C C . TYR A 1 102 ? 33.391 9.283 -33.414 1.00 90.62 102 TYR A C 1
ATOM 759 O O . TYR A 1 102 ? 33.603 8.611 -34.419 1.00 90.62 102 TYR A O 1
ATOM 767 N N . TYR A 1 103 ? 32.472 8.947 -32.506 1.00 89.44 103 TYR A N 1
ATOM 768 C CA . TYR A 1 103 ? 31.596 7.778 -32.637 1.00 89.44 103 TYR A CA 1
ATOM 769 C C . TYR A 1 103 ? 30.699 7.874 -33.877 1.00 89.44 103 TYR A C 1
ATOM 771 O O . TYR A 1 103 ? 30.624 6.931 -34.667 1.00 89.44 103 TYR A O 1
ATOM 779 N N . VAL A 1 104 ? 30.070 9.035 -34.098 1.00 88.62 104 VAL A N 1
ATOM 780 C CA . VAL A 1 104 ? 29.252 9.288 -35.295 1.00 88.62 104 VAL A CA 1
ATOM 781 C C . VAL A 1 104 ? 30.098 9.211 -36.568 1.00 88.62 104 VAL A C 1
ATOM 783 O O . VAL A 1 104 ? 29.668 8.628 -37.560 1.00 88.62 104 VAL A O 1
ATOM 786 N N . MET A 1 105 ? 31.317 9.750 -36.545 1.00 90.25 105 MET A N 1
ATOM 787 C CA . MET A 1 105 ? 32.208 9.748 -37.706 1.00 90.25 105 MET A CA 1
ATOM 788 C C . MET A 1 105 ? 32.761 8.354 -38.026 1.00 90.25 105 MET A C 1
ATOM 790 O O . MET A 1 105 ? 32.796 7.972 -39.195 1.00 90.25 105 MET A O 1
ATOM 794 N N . LYS A 1 106 ? 33.103 7.559 -37.005 1.00 88.62 106 LYS A N 1
ATOM 795 C CA . LYS A 1 106 ? 33.450 6.139 -37.151 1.00 88.62 106 LYS A CA 1
ATOM 796 C C . LYS A 1 106 ? 32.295 5.357 -37.773 1.00 88.62 106 LYS A C 1
ATOM 798 O O . LYS A 1 106 ? 32.503 4.635 -38.741 1.00 88.62 106 LYS A O 1
ATOM 803 N N . PHE A 1 107 ? 31.079 5.565 -37.272 1.00 84.19 107 PHE A N 1
ATOM 804 C CA . PHE A 1 107 ? 29.872 4.936 -37.804 1.00 84.19 107 PHE A CA 1
ATOM 805 C C . PHE A 1 107 ? 29.616 5.300 -39.274 1.00 84.19 107 PHE A C 1
ATOM 807 O O . PHE A 1 107 ? 29.413 4.421 -40.108 1.00 84.19 107 PHE A O 1
ATOM 814 N N . MET A 1 108 ? 29.678 6.589 -39.620 1.00 87.25 108 MET A N 1
ATOM 815 C CA . MET A 1 108 ? 29.522 7.045 -41.006 1.00 87.25 108 MET A CA 1
ATOM 816 C C . MET A 1 108 ? 30.592 6.453 -41.925 1.00 87.25 108 MET A C 1
ATOM 818 O O . MET A 1 108 ? 30.279 6.057 -43.045 1.00 87.25 108 MET A O 1
ATOM 822 N N . LYS A 1 109 ? 31.837 6.355 -41.448 1.00 86.62 109 LYS A N 1
ATOM 823 C CA . LYS A 1 109 ? 32.927 5.730 -42.195 1.00 86.62 109 LYS A CA 1
ATOM 824 C C . LYS A 1 109 ? 32.653 4.249 -42.460 1.00 86.62 109 LYS A C 1
ATOM 826 O O . LYS A 1 109 ? 32.794 3.806 -43.592 1.00 86.62 109 LYS A O 1
ATOM 831 N N . GLU A 1 110 ? 32.164 3.506 -41.471 1.00 83.56 110 GLU A N 1
ATOM 832 C CA . GLU A 1 110 ? 31.799 2.098 -41.656 1.00 83.56 110 GLU A CA 1
ATOM 833 C C . GLU A 1 110 ? 30.635 1.895 -42.637 1.00 83.56 110 GLU A C 1
ATOM 835 O O . GLU A 1 110 ? 30.671 0.939 -43.409 1.00 83.56 110 GLU A O 1
ATOM 840 N N . ILE A 1 111 ? 29.648 2.801 -42.671 1.00 83.56 111 ILE A N 1
ATOM 841 C CA . ILE A 1 111 ? 28.578 2.779 -43.687 1.00 83.56 111 ILE A CA 1
ATOM 842 C C . ILE A 1 111 ? 29.147 3.016 -45.088 1.00 83.56 111 ILE A C 1
ATOM 844 O O . ILE A 1 111 ? 28.716 2.379 -46.047 1.00 83.56 111 ILE A O 1
ATOM 848 N N . VAL A 1 112 ? 30.096 3.941 -45.232 1.00 84.88 112 VAL A N 1
ATOM 849 C CA . VAL A 1 112 ? 30.726 4.223 -46.529 1.00 84.88 112 VAL A CA 1
ATOM 850 C C . VAL A 1 112 ? 31.591 3.044 -46.985 1.00 84.88 112 VAL A C 1
ATOM 852 O O . VAL A 1 112 ? 31.543 2.682 -48.158 1.00 84.88 112 VAL A O 1
ATOM 855 N N . ASP A 1 113 ? 32.327 2.419 -46.065 1.00 84.06 113 ASP A N 1
ATOM 856 C CA . ASP A 1 113 ? 33.260 1.331 -46.371 1.00 84.06 113 ASP A CA 1
ATOM 857 C C . ASP A 1 113 ? 32.549 -0.010 -46.629 1.00 84.06 113 ASP A C 1
ATOM 859 O O . ASP A 1 113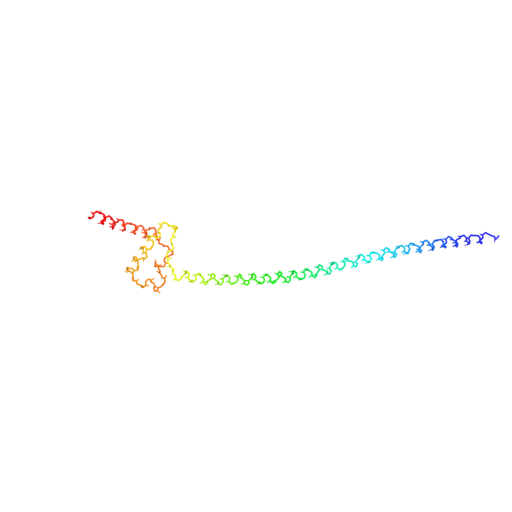 ? 32.958 -0.767 -47.510 1.00 84.06 113 ASP A O 1
ATOM 863 N N . LYS A 1 114 ? 31.494 -0.321 -45.863 1.00 79.69 114 LYS A N 1
ATOM 864 C CA . LYS A 1 114 ? 30.772 -1.610 -45.912 1.00 79.69 114 LYS A CA 1
ATOM 865 C C . LYS A 1 114 ? 29.406 -1.524 -46.601 1.00 79.69 114 LYS A C 1
ATOM 867 O O . LYS A 1 114 ? 28.779 -2.549 -46.844 1.00 79.69 114 LYS A O 1
ATOM 872 N N . GLY A 1 115 ? 28.936 -0.322 -46.930 1.00 75.50 115 GLY A N 1
ATOM 873 C CA . GLY A 1 115 ? 27.621 -0.091 -47.523 1.00 75.50 115 GLY A CA 1
ATOM 874 C C . GLY A 1 115 ? 26.462 -0.200 -46.524 1.00 75.50 115 GLY A C 1
ATOM 875 O O . GLY A 1 115 ? 26.644 -0.298 -45.312 1.00 75.50 115 GLY A O 1
ATOM 876 N N . VAL A 1 116 ? 25.233 -0.196 -47.051 1.00 72.69 116 VAL A N 1
ATOM 877 C CA . VAL A 1 116 ? 23.983 -0.297 -46.264 1.00 72.69 116 VAL A CA 1
ATOM 878 C C . VAL A 1 116 ? 23.806 -1.691 -45.640 1.00 72.69 116 VAL A C 1
ATOM 880 O O . VAL A 1 116 ? 22.976 -1.854 -44.755 1.00 72.69 116 VAL A O 1
ATOM 883 N N . GLU A 1 117 ? 24.607 -2.685 -46.038 1.00 67.19 117 GLU A N 1
ATOM 884 C CA . GLU A 1 117 ? 24.582 -4.044 -45.475 1.00 67.19 117 GLU A CA 1
ATOM 885 C C . GLU A 1 117 ? 24.818 -4.055 -43.953 1.00 67.19 117 GLU A C 1
ATOM 887 O O . GLU A 1 117 ? 24.197 -4.845 -43.251 1.00 67.19 117 GLU A O 1
ATOM 892 N N . ILE A 1 118 ? 25.586 -3.099 -43.408 1.00 64.25 118 ILE A N 1
ATOM 893 C CA . ILE A 1 118 ? 25.760 -2.939 -41.950 1.00 64.25 118 ILE A CA 1
ATOM 894 C C . ILE A 1 118 ? 24.451 -2.609 -41.207 1.00 64.25 118 ILE A C 1
ATOM 896 O O . ILE A 1 118 ? 24.349 -2.836 -40.006 1.00 64.25 118 ILE A O 1
ATOM 900 N N . LEU A 1 119 ? 23.455 -2.067 -41.914 1.00 62.94 119 LEU A N 1
ATOM 901 C CA . LEU A 1 119 ? 22.135 -1.722 -41.378 1.00 62.94 119 LEU A CA 1
ATOM 902 C C . LEU A 1 119 ? 21.112 -2.853 -41.561 1.00 62.94 119 LEU A C 1
ATOM 904 O O . LEU A 1 119 ? 19.997 -2.729 -41.068 1.00 62.94 119 LEU A O 1
ATOM 908 N N . VAL A 1 120 ? 21.453 -3.914 -42.302 1.00 61.31 120 VAL A N 1
ATOM 909 C CA . VAL A 1 120 ? 20.558 -5.058 -42.555 1.00 61.31 120 VAL A CA 1
ATOM 910 C C . VAL A 1 120 ? 20.655 -6.097 -41.438 1.00 61.31 120 VAL A C 1
ATOM 912 O O . VAL A 1 120 ? 19.658 -6.744 -41.130 1.00 61.31 120 VAL A O 1
ATOM 915 N N . ASP A 1 121 ? 21.823 -6.217 -40.810 1.00 60.09 121 ASP A N 1
ATOM 916 C CA . ASP A 1 121 ? 22.083 -7.216 -39.767 1.00 60.09 121 ASP A CA 1
ATOM 917 C C . ASP A 1 121 ? 21.906 -6.670 -38.336 1.00 60.09 121 ASP A C 1
ATOM 919 O O . ASP A 1 121 ? 22.320 -7.331 -37.389 1.00 60.09 121 ASP A O 1
ATOM 923 N N . ASP A 1 122 ? 21.385 -5.443 -38.169 1.00 59.94 122 ASP A N 1
ATOM 924 C CA . ASP A 1 122 ? 21.368 -4.662 -36.911 1.00 59.94 122 ASP A CA 1
ATOM 925 C C . ASP A 1 122 ? 22.750 -4.522 -36.227 1.00 59.94 122 ASP A C 1
ATOM 927 O O . ASP A 1 122 ? 22.877 -3.939 -35.154 1.00 59.94 122 ASP A O 1
ATOM 931 N N . ASN A 1 123 ? 23.810 -4.971 -36.905 1.00 60.12 123 ASN A N 1
ATOM 932 C CA . ASN A 1 123 ? 25.163 -5.188 -36.408 1.00 60.12 123 ASN A CA 1
ATOM 933 C C . ASN A 1 123 ? 26.035 -3.936 -36.564 1.00 60.12 123 ASN A C 1
ATOM 935 O O . ASN A 1 123 ? 27.171 -3.984 -37.060 1.00 60.12 123 ASN A O 1
ATOM 939 N N . VAL A 1 124 ? 25.475 -2.783 -36.208 1.00 62.69 124 VAL A N 1
ATOM 940 C CA . VAL A 1 124 ? 26.176 -1.503 -36.271 1.00 62.69 124 VAL A CA 1
ATOM 941 C C . VAL A 1 124 ? 27.461 -1.600 -35.431 1.00 62.69 124 VAL A C 1
ATOM 943 O O . VAL A 1 124 ? 27.469 -2.147 -34.338 1.00 62.69 124 VAL A O 1
ATOM 946 N N . GLY A 1 125 ? 28.608 -1.161 -35.961 1.00 65.12 125 GLY A N 1
ATOM 947 C CA . GLY A 1 125 ? 29.900 -1.365 -35.286 1.00 65.12 125 GLY A CA 1
ATOM 948 C C . GLY A 1 125 ? 30.467 -2.788 -35.361 1.00 65.12 125 GLY A C 1
ATOM 949 O O . GLY A 1 125 ? 31.472 -3.089 -34.715 1.00 65.12 125 GLY A O 1
ATOM 950 N N . GLY A 1 126 ? 29.856 -3.675 -36.154 1.00 68.69 126 GLY A N 1
ATOM 951 C CA . GLY A 1 126 ? 30.302 -5.056 -36.333 1.00 68.69 126 GLY A CA 1
ATOM 952 C C . GLY A 1 126 ? 30.039 -5.960 -35.126 1.00 68.69 126 GLY A C 1
ATOM 953 O O . GLY A 1 126 ? 30.783 -6.924 -34.947 1.00 68.69 126 GLY A O 1
ATOM 954 N N . GLY A 1 127 ? 29.033 -5.636 -34.307 1.00 68.75 127 GLY A N 1
ATOM 955 C CA . 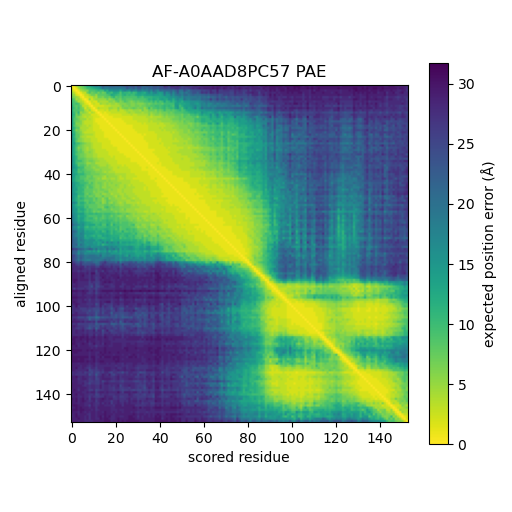GLY A 1 127 ? 28.620 -6.444 -33.148 1.00 68.75 127 GLY A CA 1
ATOM 956 C C . GLY A 1 127 ? 29.440 -6.164 -31.904 1.00 68.75 127 GLY A C 1
ATOM 957 O O . GLY A 1 127 ? 29.547 -7.001 -31.010 1.00 68.75 127 GLY A O 1
ATOM 958 N N . LYS A 1 128 ? 30.097 -5.004 -31.888 1.00 71.94 128 LYS A N 1
ATOM 959 C CA . LYS A 1 128 ? 30.840 -4.514 -30.738 1.00 71.94 128 LYS A CA 1
ATOM 960 C C . LYS A 1 128 ? 29.894 -3.745 -29.826 1.00 71.94 128 LYS A C 1
ATOM 962 O O . LYS A 1 128 ? 29.214 -2.830 -30.280 1.00 71.94 128 LYS A O 1
ATOM 967 N N . ASP A 1 129 ? 29.969 -4.035 -28.533 1.00 74.38 129 ASP A N 1
ATOM 968 C CA . ASP A 1 129 ? 29.279 -3.247 -27.508 1.00 74.38 129 ASP A CA 1
ATOM 969 C C . ASP A 1 129 ? 29.824 -1.804 -27.424 1.00 74.38 129 ASP A C 1
ATOM 971 O O . ASP A 1 129 ? 29.104 -0.895 -27.019 1.00 74.38 129 ASP A O 1
ATOM 975 N N . GLU A 1 130 ? 31.085 -1.582 -27.822 1.00 84.12 130 GLU A N 1
ATOM 976 C CA . GLU A 1 130 ? 31.808 -0.307 -27.712 1.00 84.12 130 GLU A CA 1
ATOM 977 C C . GLU A 1 130 ? 32.959 -0.221 -28.743 1.00 84.12 130 GLU A C 1
ATOM 979 O O . GLU A 1 130 ? 33.571 -1.237 -29.095 1.00 84.12 130 GLU A O 1
ATOM 984 N N . TYR A 1 131 ? 33.281 0.983 -29.242 1.00 87.69 131 TYR A N 1
ATOM 985 C CA . TYR A 1 131 ? 34.491 1.190 -30.051 1.00 87.69 131 TYR A CA 1
ATOM 986 C C . TYR A 1 131 ? 35.715 1.297 -29.148 1.00 87.69 131 TYR A C 1
ATOM 988 O O . TYR A 1 131 ? 35.708 2.020 -28.157 1.00 87.69 131 TYR A O 1
ATOM 996 N N . THR A 1 132 ? 36.801 0.626 -29.526 1.00 89.12 132 THR A N 1
ATOM 997 C CA . THR A 1 132 ? 38.041 0.676 -28.744 1.00 89.12 132 THR A CA 1
ATOM 998 C C . THR A 1 132 ? 38.701 2.055 -28.818 1.00 89.12 132 THR A C 1
ATOM 1000 O O . THR A 1 132 ? 38.543 2.766 -29.810 1.00 89.12 132 THR A O 1
ATOM 1003 N N . ASP A 1 133 ? 39.523 2.407 -27.827 1.00 89.25 133 ASP A N 1
ATOM 1004 C CA . ASP A 1 133 ? 40.315 3.648 -27.870 1.00 89.25 133 ASP A CA 1
ATOM 1005 C C . ASP A 1 133 ? 41.142 3.749 -29.162 1.00 89.25 133 ASP A C 1
ATOM 1007 O O . ASP A 1 133 ? 41.189 4.801 -29.788 1.00 89.25 133 ASP A O 1
ATOM 1011 N N . ALA A 1 134 ? 41.692 2.628 -29.643 1.00 89.19 134 ALA A N 1
ATOM 1012 C CA . ALA A 1 134 ? 42.418 2.569 -30.910 1.00 89.19 134 ALA A CA 1
ATOM 1013 C C . ALA A 1 134 ? 41.528 2.856 -32.137 1.00 89.19 134 ALA A C 1
ATOM 1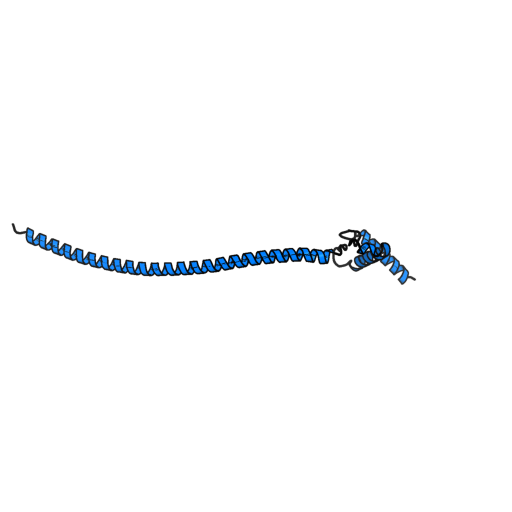015 O O . ALA A 1 134 ? 41.977 3.498 -33.088 1.00 89.19 134 ALA A O 1
ATOM 1016 N N . ASP A 1 135 ? 40.267 2.402 -32.128 1.00 88.38 135 ASP A N 1
ATOM 1017 C CA . ASP A 1 135 ? 39.298 2.718 -33.183 1.00 88.38 135 ASP A CA 1
ATOM 1018 C C . ASP A 1 135 ? 39.024 4.229 -33.252 1.00 88.38 135 ASP A C 1
ATOM 1020 O O . ASP A 1 135 ? 38.868 4.763 -34.352 1.00 88.38 135 ASP A O 1
ATOM 1024 N N . ILE A 1 136 ? 38.966 4.900 -32.096 1.00 91.06 136 ILE A N 1
ATOM 1025 C CA . ILE A 1 136 ? 38.676 6.335 -31.970 1.00 91.06 136 ILE A CA 1
ATOM 1026 C C . ILE A 1 136 ? 39.915 7.192 -32.239 1.00 91.06 136 ILE A C 1
ATOM 1028 O O . ILE A 1 136 ? 39.823 8.191 -32.955 1.00 91.06 136 ILE A O 1
ATOM 1032 N N . ASP A 1 137 ? 41.082 6.791 -31.741 1.00 92.12 137 ASP A N 1
ATOM 1033 C CA . ASP A 1 137 ? 42.344 7.485 -31.989 1.00 92.12 137 ASP A CA 1
ATOM 1034 C C . ASP A 1 137 ? 42.705 7.465 -33.478 1.00 92.12 137 ASP A C 1
ATOM 1036 O O . ASP A 1 137 ? 43.108 8.494 -34.020 1.00 92.12 137 ASP A O 1
ATOM 1040 N N . GLY A 1 138 ? 42.422 6.366 -34.188 1.00 90.00 138 GLY A N 1
ATOM 1041 C CA . GLY A 1 138 ? 42.565 6.321 -35.645 1.00 90.00 138 GLY A CA 1
ATOM 1042 C C . GLY A 1 138 ? 41.710 7.372 -36.369 1.00 90.00 138 GLY A C 1
ATOM 1043 O O . GLY A 1 138 ? 42.178 8.007 -37.315 1.00 90.00 138 GLY A O 1
ATOM 1044 N N . ILE A 1 139 ? 40.482 7.623 -35.897 1.00 91.38 139 ILE A N 1
ATOM 1045 C CA . ILE A 1 139 ? 39.624 8.689 -36.441 1.00 91.38 139 ILE A CA 1
ATOM 1046 C C . ILE A 1 139 ? 40.193 10.071 -36.097 1.00 91.38 139 ILE A C 1
ATOM 1048 O O . ILE A 1 139 ? 40.225 10.952 -36.956 1.00 91.38 139 ILE A O 1
ATOM 1052 N N . ARG A 1 140 ? 40.675 10.283 -34.866 1.00 90.19 140 ARG A N 1
ATOM 1053 C CA . ARG A 1 140 ? 41.290 11.559 -34.453 1.00 90.19 140 ARG A CA 1
ATOM 1054 C C . ARG A 1 140 ? 42.508 11.909 -35.299 1.00 90.19 140 ARG A C 1
ATOM 1056 O O . ARG A 1 140 ? 42.651 13.063 -35.712 1.00 90.19 140 ARG A O 1
ATOM 1063 N N . GLU A 1 141 ? 43.373 10.936 -35.562 1.00 88.81 141 GLU A N 1
ATOM 1064 C CA . GLU A 1 141 ? 44.564 11.109 -36.393 1.00 88.81 141 GLU A CA 1
ATOM 1065 C C . GLU A 1 141 ? 44.193 11.450 -37.837 1.00 88.81 141 GLU A C 1
ATOM 1067 O O . GLU A 1 141 ? 44.710 12.418 -38.404 1.00 88.81 141 GLU A O 1
ATOM 1072 N N . GLU A 1 142 ? 43.238 10.720 -38.415 1.00 86.88 142 GLU A N 1
ATOM 1073 C CA . GLU A 1 142 ? 42.752 10.972 -39.769 1.00 86.88 142 GLU A CA 1
ATOM 1074 C C . GLU A 1 142 ? 42.151 12.378 -39.897 1.00 86.88 142 GLU A C 1
ATOM 1076 O O . GLU A 1 142 ? 42.546 13.142 -40.783 1.00 86.88 142 GLU A O 1
ATOM 1081 N N . CYS A 1 143 ? 41.283 12.778 -38.966 1.00 84.31 143 CYS A N 1
ATOM 1082 C CA . CYS A 1 143 ? 40.700 14.118 -38.941 1.00 84.31 143 CYS A CA 1
ATOM 1083 C C . CYS A 1 143 ? 41.751 15.214 -38.763 1.00 84.31 143 CYS A C 1
ATOM 1085 O O . CYS A 1 143 ? 41.669 16.257 -39.417 1.00 84.31 143 CYS A O 1
ATOM 1087 N N . SER A 1 144 ? 42.760 14.973 -37.924 1.00 85.25 144 SER A N 1
ATOM 1088 C CA . SER A 1 144 ? 43.872 15.903 -37.722 1.00 85.25 144 SER A CA 1
ATOM 1089 C C . SER A 1 144 ? 44.695 16.077 -39.000 1.00 85.25 144 SER A C 1
ATOM 1091 O O . SER A 1 144 ? 45.029 17.203 -39.371 1.00 85.25 144 SER A O 1
ATOM 1093 N N . SER A 1 145 ? 44.973 14.986 -39.720 1.00 83.00 145 SER A N 1
ATOM 1094 C CA . SER A 1 145 ? 45.716 15.027 -40.984 1.00 83.00 145 SER A CA 1
ATOM 1095 C C . SER A 1 145 ? 44.939 15.734 -42.102 1.00 83.00 145 SER A C 1
ATOM 1097 O O . SER A 1 145 ? 45.506 16.545 -42.842 1.00 83.00 145 SER A O 1
ATOM 1099 N N . PHE A 1 146 ? 43.627 15.497 -42.190 1.00 79.19 146 PHE A N 1
ATOM 1100 C CA . PHE A 1 146 ? 42.743 16.146 -43.155 1.00 79.19 146 PHE A CA 1
ATOM 1101 C C . PHE A 1 146 ? 42.631 17.649 -42.880 1.00 79.19 146 PHE A C 1
ATOM 1103 O O . PHE A 1 146 ? 42.797 18.463 -43.791 1.00 79.19 146 PHE A O 1
ATOM 1110 N N . GLY A 1 147 ? 42.443 18.025 -41.611 1.00 73.94 147 GLY A N 1
ATOM 1111 C CA . GLY A 1 147 ? 42.433 19.420 -41.175 1.00 73.94 147 GLY A CA 1
ATOM 1112 C C . GLY A 1 147 ? 43.748 20.133 -41.490 1.00 73.94 147 GLY A C 1
ATOM 1113 O O . GLY A 1 147 ? 43.732 21.210 -42.083 1.00 73.94 147 GLY A O 1
ATOM 1114 N N . ALA A 1 148 ? 44.891 19.512 -41.188 1.00 73.06 148 ALA A N 1
ATOM 1115 C CA . ALA A 1 148 ? 46.204 20.065 -41.521 1.00 73.06 148 ALA A CA 1
ATOM 1116 C C . ALA A 1 148 ? 46.394 20.240 -43.039 1.00 73.06 148 ALA A C 1
ATOM 1118 O O . ALA A 1 148 ? 46.895 21.268 -43.488 1.00 73.06 148 ALA A O 1
ATOM 1119 N N . THR A 1 149 ? 45.934 19.277 -43.840 1.00 71.38 149 THR A N 1
ATOM 1120 C CA . THR A 1 149 ? 46.031 19.333 -45.308 1.00 71.38 149 THR A CA 1
ATOM 1121 C C . THR A 1 149 ? 45.202 20.468 -45.911 1.00 71.38 149 THR A C 1
ATOM 1123 O O . THR A 1 149 ? 45.592 21.020 -46.934 1.00 71.38 149 THR A O 1
ATOM 1126 N N . ILE A 1 150 ? 44.071 20.832 -45.303 1.00 68.00 150 ILE A N 1
ATOM 1127 C CA . ILE A 1 150 ? 43.213 21.931 -45.774 1.00 68.00 150 ILE A CA 1
ATOM 1128 C C . ILE A 1 150 ? 43.708 23.290 -45.276 1.00 68.00 150 ILE A C 1
ATOM 1130 O O . ILE A 1 150 ? 43.664 24.260 -46.024 1.00 68.00 150 ILE A O 1
ATOM 1134 N N . ILE A 1 151 ? 44.174 23.370 -44.028 1.00 68.69 151 ILE A N 1
ATOM 1135 C CA . ILE A 1 151 ? 44.615 24.628 -43.407 1.00 68.69 151 ILE A CA 1
ATOM 1136 C C . ILE A 1 151 ? 45.958 25.104 -43.977 1.00 68.69 151 ILE A C 1
ATOM 1138 O O . ILE A 1 151 ? 46.172 26.307 -44.099 1.00 68.69 151 ILE A O 1
ATOM 1142 N N . PHE A 1 152 ? 46.856 24.180 -44.325 1.00 62.88 152 PHE A N 1
ATOM 1143 C CA . PHE A 1 152 ? 48.193 24.494 -44.843 1.00 62.88 152 PHE A CA 1
ATOM 1144 C C . PHE A 1 152 ? 48.328 24.306 -46.366 1.00 62.88 152 PHE A C 1
ATOM 1146 O O . PHE A 1 152 ? 49.452 24.221 -46.865 1.00 62.88 152 PHE A O 1
ATOM 1153 N N . ARG A 1 153 ? 47.207 24.228 -47.098 1.00 53.28 153 ARG A N 1
ATOM 1154 C CA . ARG A 1 153 ? 47.180 24.219 -48.572 1.00 53.28 153 ARG A CA 1
ATOM 1155 C C . ARG A 1 153 ? 47.094 25.609 -49.180 1.00 53.28 153 ARG A C 1
ATOM 1157 O O . ARG A 1 153 ? 46.416 26.476 -48.593 1.00 53.28 153 ARG A O 1
#

Secondary structure (DSSP, 8-state):
--SHHHHHHHHHHHHHHHHHHHHHHHHHHHHHHHHHHHHHHHHHHHHHHHHHHHHHHHHHHHHHHHHHHHHHHHHHHHHHHHHHHHTTS-PPPPSSSS-HHHHHHHHHHHHHHH-GGGGTSS-GGGS-SS--HHHHHHHHHHHHHHHHHHHT-

Mean predicted aligned error: 15.55 Å

Solvent-accessible surface area (backbone atoms only — not comparable to full-atom values): 8588 Å² total; per-residue (Å²): 142,77,66,65,66,61,56,54,52,53,56,49,54,56,48,53,53,49,51,54,52,50,50,54,53,49,54,54,50,49,52,52,51,52,52,51,50,55,53,52,58,49,54,53,51,54,51,52,51,52,52,52,54,49,54,55,50,49,56,50,52,52,53,51,51,55,49,52,53,50,51,52,53,52,52,55,52,48,52,58,51,50,49,51,70,64,52,65,54,42,54,44,50,72,88,76,84,85,55,60,69,55,54,52,49,52,50,53,48,49,40,68,75,61,36,72,61,45,70,73,71,39,32,29,76,78,69,31,71,47,77,50,70,67,64,48,50,54,50,52,52,51,53,51,53,51,49,50,57,61,73,76,101

Sequence (153 aa):
MEDWGSQTCFRFSDMEEEIARLQKSLDERNQQLQASSSDAAKYLRDLDDLTSQLTSTKATAEASAASAQSAQLQCKALLKSTGSILGSLECPCQPGSTECGYYVMKFMKEIVDKGVEILVDDNVGGGKDEYTDADIDGIREECSSFGATIIFR

Radius of gyration: 49.1 Å; Cα contacts (8 Å, |Δi|>4): 54; chains: 1; bounding box: 88×49×132 Å

Foldseek 3Di:
DPPVVVVVVVVVVVVVVVVVVVVVVVVVVVVVVVVVVVVVVVVVVVVVVVVVVVVVVVVVVVVVVVVVVVVVVVVVVVVVVVCCVVLLQLQADDDDDDQVVLSVVLQVVCCVVVPCVCNVVSCRVNVHNHDDPVSSVVSVVVVVVVVCVVVVD

Organism: Tagetes erecta (NCBI:txid13708)